Protein AF-A0AAV8Y2N0-F1 (afdb_monomer_lite)

Sequence (89 aa):
MSSLLQMADLKKLSLVTTIFLLLYLHEVHSTTILDATDKCILICDRCYKGDVLLSCANDCLFTSGMIYQHWKRECPFFEDAPPSVQQIF

Radius of gyration: 23.91 Å; chains: 1; bounding box: 30×31×72 Å

Secondary structure (DSSP, 8-state):
--HHHHHHHHHHHHHHHHHHHHHHHHHTT------HHHHHHHHHHTT--HHHHHHHHHHHHHTTTPPPHHHHHH-TT--SS--------

Structure (mmCIF, N/CA/C/O backbone):
data_AF-A0AAV8Y2N0-F1
#
_entry.id   AF-A0AAV8Y2N0-F1
#
loop_
_atom_site.group_PDB
_atom_site.id
_atom_site.type_symbol
_atom_site.label_atom_id
_atom_site.label_alt_id
_atom_site.label_comp_id
_atom_site.label_asym_id
_atom_site.label_entity_id
_atom_site.label_seq_id
_atom_site.pdbx_PDB_ins_code
_atom_site.Cartn_x
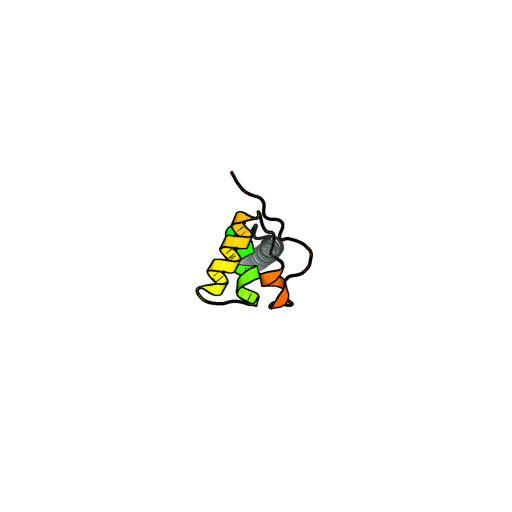_atom_site.Cartn_y
_atom_site.Cartn_z
_atom_site.occupancy
_atom_site.B_iso_or_equiv
_atom_site.auth_seq_id
_atom_site.auth_comp_id
_atom_site.auth_asym_id
_atom_site.auth_atom_id
_atom_site.pdbx_PDB_model_num
ATOM 1 N N . MET A 1 1 ? 15.241 -18.709 62.384 1.00 49.47 1 MET A N 1
ATOM 2 C CA . MET A 1 1 ? 15.261 -19.195 60.982 1.00 49.47 1 MET A CA 1
ATOM 3 C C . MET A 1 1 ? 14.222 -18.476 60.103 1.00 49.47 1 MET A C 1
ATOM 5 O O . MET A 1 1 ? 13.687 -19.087 59.191 1.00 49.47 1 MET A O 1
ATOM 9 N N . SER A 1 2 ? 13.961 -17.176 60.310 1.00 53.78 2 SER A N 1
ATOM 10 C CA . SER A 1 2 ? 12.870 -16.468 59.600 1.00 53.78 2 SER A CA 1
ATOM 11 C C . SER A 1 2 ? 13.349 -15.428 58.580 1.00 53.78 2 SER A C 1
ATOM 13 O O . SER A 1 2 ? 12.589 -15.036 57.706 1.00 53.78 2 SER A O 1
ATOM 15 N N . SER A 1 3 ? 14.622 -15.024 58.623 1.00 49.50 3 SER A N 1
ATOM 16 C CA . SER A 1 3 ? 15.151 -13.955 57.761 1.00 49.50 3 SER A CA 1
ATOM 17 C C . SER A 1 3 ? 15.524 -14.416 56.342 1.00 49.50 3 SER A C 1
ATOM 19 O O . SER A 1 3 ? 15.575 -13.598 55.434 1.00 49.50 3 SER A O 1
ATOM 21 N N . LEU A 1 4 ? 15.761 -15.717 56.121 1.00 47.81 4 LEU A N 1
ATOM 22 C CA . LEU A 1 4 ? 16.109 -16.271 54.799 1.00 47.81 4 LEU A CA 1
ATOM 23 C C . LEU A 1 4 ? 14.883 -16.473 53.893 1.00 47.81 4 LEU A C 1
ATOM 25 O O . LEU A 1 4 ? 14.993 -16.330 52.676 1.00 47.81 4 LEU A O 1
ATOM 29 N N . LEU A 1 5 ? 13.710 -16.750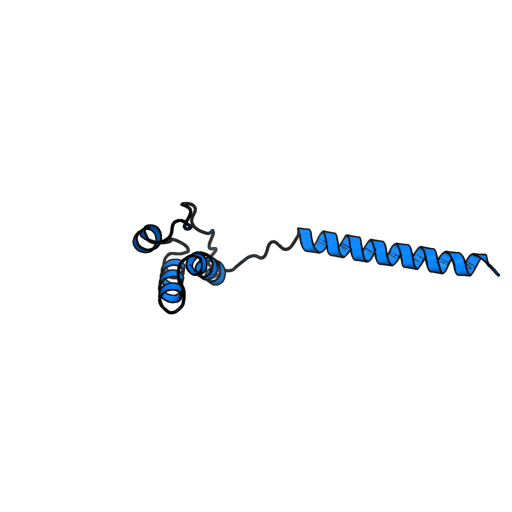 54.475 1.00 46.81 5 LEU A N 1
ATOM 30 C CA . LEU A 1 5 ? 12.468 -16.964 53.723 1.00 46.81 5 LEU A CA 1
ATOM 31 C C . LEU A 1 5 ? 11.925 -15.645 53.137 1.00 46.81 5 LEU A C 1
ATOM 33 O O . LEU A 1 5 ? 11.426 -15.625 52.018 1.00 46.81 5 LEU A O 1
ATOM 37 N N . GLN A 1 6 ? 12.127 -14.524 53.840 1.00 49.59 6 GLN A N 1
ATOM 38 C CA . GLN A 1 6 ? 11.710 -13.183 53.401 1.00 49.59 6 GLN A CA 1
ATOM 39 C C . GLN A 1 6 ? 12.540 -12.637 52.222 1.00 49.59 6 GLN A C 1
ATOM 41 O O . GLN A 1 6 ? 12.035 -11.867 51.408 1.00 49.59 6 GLN A O 1
ATOM 46 N N . MET A 1 7 ? 13.803 -13.060 52.084 1.00 50.38 7 MET A N 1
ATOM 47 C CA . MET A 1 7 ? 14.665 -12.644 50.966 1.00 50.38 7 MET A CA 1
ATOM 48 C C . MET A 1 7 ? 14.336 -13.375 49.657 1.00 50.38 7 MET A C 1
ATOM 50 O O . MET A 1 7 ? 14.592 -12.842 48.577 1.00 50.38 7 MET A O 1
ATOM 54 N N . ALA A 1 8 ? 13.780 -14.589 49.732 1.00 49.41 8 ALA A N 1
ATOM 55 C CA . ALA A 1 8 ? 13.369 -15.350 48.553 1.00 49.41 8 ALA A CA 1
ATOM 56 C C . ALA A 1 8 ? 12.127 -14.737 47.880 1.00 49.41 8 ALA A C 1
ATOM 58 O O . ALA A 1 8 ? 12.037 -14.733 46.653 1.00 49.41 8 ALA A O 1
ATOM 59 N N . ASP A 1 9 ? 11.216 -14.170 48.674 1.00 52.41 9 ASP A N 1
ATOM 60 C CA . ASP A 1 9 ? 9.997 -13.507 48.198 1.00 52.41 9 ASP A CA 1
ATOM 61 C C . ASP A 1 9 ? 10.293 -12.149 47.537 1.00 52.41 9 ASP A C 1
ATOM 63 O O . ASP A 1 9 ? 9.835 -11.867 46.429 1.00 52.41 9 ASP A O 1
ATOM 67 N N . LEU A 1 10 ? 11.192 -11.354 48.135 1.00 52.44 10 LEU A N 1
ATOM 68 C CA . LEU A 1 10 ? 11.625 -10.069 47.571 1.00 52.44 10 LEU A CA 1
ATOM 69 C C . LEU A 1 10 ? 12.333 -10.231 46.210 1.00 52.44 10 LEU A C 1
ATOM 71 O O . LEU A 1 10 ? 12.156 -9.418 45.303 1.00 52.44 10 LEU A O 1
ATOM 75 N N . LYS A 1 11 ? 13.107 -11.313 46.035 1.00 53.75 11 LYS A N 1
ATOM 76 C CA . LYS A 1 11 ? 13.772 -11.640 44.761 1.00 53.75 11 LYS A CA 1
ATOM 77 C C . LYS A 1 11 ? 12.782 -12.051 43.669 1.00 53.75 11 LYS A C 1
ATOM 79 O O . LYS A 1 11 ? 12.986 -11.689 42.514 1.00 53.75 11 LYS A O 1
ATOM 84 N N . LYS A 1 12 ? 11.705 -12.765 44.017 1.00 58.12 12 LYS A N 1
ATOM 85 C CA . LYS A 1 12 ? 10.642 -13.131 43.066 1.00 58.12 12 LYS A CA 1
ATOM 86 C C . LYS A 1 12 ? 9.848 -11.908 42.610 1.00 58.12 12 LYS A C 1
ATOM 88 O O . LYS A 1 12 ? 9.596 -11.774 41.417 1.00 58.12 12 LYS A O 1
ATOM 93 N N . LEU A 1 13 ? 9.531 -10.990 43.526 1.00 58.50 13 LEU A N 1
ATOM 94 C CA . LEU A 1 13 ? 8.854 -9.732 43.195 1.00 58.50 13 LEU A CA 1
ATOM 95 C C . LEU A 1 13 ? 9.719 -8.834 42.290 1.00 58.50 13 LEU A C 1
ATOM 97 O O . LEU A 1 13 ? 9.216 -8.220 41.348 1.00 58.50 13 LEU A O 1
ATOM 101 N N . SER A 1 14 ? 11.033 -8.819 42.534 1.00 70.31 14 SER A N 1
ATOM 102 C CA . SER A 1 14 ? 12.014 -8.120 41.696 1.00 70.31 14 SER A CA 1
ATOM 103 C C . SER A 1 14 ? 12.103 -8.715 40.284 1.00 70.31 14 SER A C 1
ATOM 105 O O . SER A 1 14 ? 12.104 -7.972 39.306 1.00 70.31 14 SER A O 1
ATOM 107 N N . LEU A 1 15 ? 12.086 -10.048 40.157 1.00 74.94 15 LEU A N 1
ATOM 108 C CA . LEU A 1 15 ? 12.150 -10.742 38.865 1.00 74.94 15 LEU A CA 1
ATOM 109 C C . LEU A 1 15 ? 10.892 -10.507 38.012 1.00 74.94 15 LEU A C 1
ATOM 111 O O . LEU A 1 15 ? 10.986 -10.234 36.819 1.00 74.94 15 LEU A O 1
ATOM 115 N N . VAL A 1 16 ? 9.705 -10.595 38.621 1.00 77.88 16 VAL A N 1
ATOM 116 C CA . VAL A 1 16 ? 8.435 -10.406 37.899 1.00 77.88 16 VAL A CA 1
ATOM 117 C C . VAL A 1 16 ? 8.308 -8.973 37.390 1.00 77.88 16 VAL A C 1
ATOM 119 O O . VAL A 1 16 ? 7.913 -8.767 36.245 1.00 77.88 16 VAL A O 1
ATOM 122 N N . THR A 1 17 ? 8.699 -7.984 38.198 1.00 79.00 17 THR A N 1
ATOM 123 C CA . THR A 1 17 ? 8.676 -6.576 37.780 1.00 79.00 17 THR A CA 1
ATOM 124 C C . THR A 1 17 ? 9.707 -6.276 36.693 1.00 79.00 17 THR A C 1
ATOM 126 O O . THR A 1 17 ? 9.377 -5.545 35.765 1.00 79.00 17 THR A O 1
ATOM 129 N N . THR A 1 18 ? 10.902 -6.883 36.721 1.00 80.06 18 THR A N 1
ATOM 130 C CA . THR A 1 18 ? 11.876 -6.736 35.619 1.00 80.06 18 THR A CA 1
ATOM 131 C C . THR A 1 18 ? 11.391 -7.369 34.321 1.00 80.06 18 THR A C 1
ATOM 133 O O . THR A 1 18 ? 11.534 -6.750 33.272 1.00 80.06 18 THR A O 1
ATOM 136 N N . ILE A 1 19 ? 10.782 -8.559 34.367 1.00 80.44 19 ILE A N 1
ATOM 137 C CA . ILE A 1 19 ? 10.209 -9.197 33.170 1.00 80.44 19 ILE A CA 1
ATOM 138 C C . ILE A 1 19 ? 9.086 -8.332 32.591 1.00 80.44 19 ILE A C 1
ATOM 140 O O . ILE A 1 19 ? 9.071 -8.086 31.390 1.00 80.44 19 ILE A O 1
ATOM 144 N N . PHE A 1 20 ? 8.184 -7.814 33.429 1.00 76.75 20 PHE A N 1
ATOM 145 C CA . PHE A 1 20 ? 7.124 -6.912 32.973 1.00 76.75 20 PHE A CA 1
ATOM 146 C C . PHE A 1 20 ? 7.686 -5.629 32.352 1.00 76.75 20 PHE A C 1
ATOM 148 O O . PHE A 1 20 ? 7.225 -5.216 31.294 1.00 76.75 20 PHE A O 1
ATOM 155 N N . LEU A 1 21 ? 8.713 -5.027 32.962 1.00 77.19 21 LEU A N 1
ATOM 156 C CA . LEU A 1 21 ? 9.367 -3.832 32.425 1.00 77.19 21 LEU A CA 1
ATOM 157 C C . LEU A 1 21 ? 10.039 -4.107 31.069 1.00 77.19 21 LEU A C 1
ATOM 159 O O . LEU A 1 21 ? 9.949 -3.282 30.164 1.00 77.19 21 LEU A O 1
ATOM 163 N N . LEU A 1 22 ? 10.682 -5.271 30.917 1.00 71.69 22 LEU A N 1
ATOM 164 C CA . LEU A 1 22 ? 11.303 -5.712 29.664 1.00 71.69 22 LEU A CA 1
ATOM 165 C C . LEU A 1 22 ? 10.262 -5.979 28.570 1.00 71.69 22 LEU A C 1
ATOM 167 O O . LEU A 1 22 ? 10.478 -5.592 27.426 1.00 71.69 22 LEU A O 1
ATOM 171 N N . LEU A 1 23 ? 9.128 -6.595 28.914 1.00 70.81 23 LEU A N 1
ATOM 172 C CA . LEU A 1 23 ? 8.027 -6.821 27.974 1.00 70.81 23 LEU A CA 1
ATOM 173 C C . LEU A 1 23 ? 7.379 -5.500 27.534 1.00 70.81 23 LEU A C 1
ATOM 175 O O . LEU A 1 23 ? 7.145 -5.312 26.344 1.00 70.81 23 LEU A O 1
ATOM 179 N N . TYR A 1 24 ? 7.176 -4.556 28.458 1.00 70.19 24 TYR A N 1
ATOM 180 C CA . TYR A 1 24 ? 6.709 -3.205 28.126 1.00 70.19 24 TYR A CA 1
ATOM 181 C C . TYR A 1 24 ? 7.692 -2.460 27.212 1.00 70.19 24 TYR A C 1
ATOM 183 O O . TYR A 1 24 ? 7.273 -1.808 26.261 1.00 70.19 24 TYR A O 1
ATOM 191 N N . LEU A 1 25 ? 9.001 -2.576 27.459 1.00 63.72 25 LEU A N 1
ATOM 192 C CA . LEU A 1 25 ? 10.035 -2.013 26.581 1.00 63.72 25 LEU A CA 1
ATOM 193 C C . LEU A 1 25 ? 10.041 -2.657 25.189 1.00 63.72 25 LEU A C 1
ATOM 195 O O . LEU A 1 25 ? 10.306 -1.969 24.205 1.00 63.72 25 LEU A O 1
ATOM 199 N N . HIS A 1 26 ? 9.737 -3.953 25.095 1.00 59.31 26 HIS A N 1
ATOM 200 C CA . HIS A 1 26 ? 9.689 -4.669 23.824 1.00 59.31 26 HIS A CA 1
ATOM 201 C C . HIS A 1 26 ? 8.504 -4.234 22.947 1.00 59.31 26 HIS A C 1
ATOM 203 O O . HIS A 1 26 ? 8.684 -4.049 21.744 1.00 59.31 26 HIS A O 1
ATOM 209 N N . GLU A 1 27 ? 7.316 -3.997 23.520 1.00 55.62 27 GLU A N 1
ATOM 210 C CA . GLU A 1 27 ? 6.175 -3.482 22.740 1.00 55.62 27 GLU A CA 1
ATOM 211 C C . GLU A 1 27 ? 6.438 -2.094 22.142 1.00 55.62 27 GLU A C 1
ATOM 213 O O . GLU A 1 27 ? 5.991 -1.801 21.035 1.00 55.62 27 GLU A O 1
ATOM 218 N N . VAL A 1 28 ? 7.222 -1.253 22.821 1.00 55.28 28 VAL A N 1
ATOM 219 C CA . VAL A 1 28 ? 7.526 0.113 22.360 1.00 55.28 28 VAL A CA 1
ATOM 220 C C . VAL A 1 28 ? 8.454 0.132 21.133 1.00 55.28 28 VAL A C 1
ATOM 222 O O . VAL A 1 28 ? 8.539 1.150 20.446 1.00 55.28 28 VAL A O 1
ATOM 225 N N . HIS A 1 29 ? 9.133 -0.977 20.813 1.00 49.53 29 HIS A N 1
ATOM 226 C CA . HIS A 1 29 ? 10.148 -1.022 19.753 1.00 49.53 29 HIS A CA 1
ATOM 227 C C . HIS A 1 29 ? 9.847 -1.979 18.597 1.00 49.53 29 HIS A C 1
ATOM 229 O O . HIS A 1 29 ? 10.741 -2.294 17.813 1.00 49.53 29 HIS A O 1
ATOM 235 N N . SER A 1 30 ? 8.596 -2.413 18.429 1.00 46.69 30 SER A N 1
ATOM 236 C CA . SER A 1 30 ? 8.200 -3.104 17.199 1.00 46.69 30 SER A CA 1
ATOM 237 C C . SER A 1 30 ? 7.816 -2.090 16.119 1.00 46.69 30 SER A C 1
ATOM 239 O O . SER A 1 30 ? 6.662 -1.950 15.727 1.00 46.69 30 SER A O 1
ATOM 241 N N . THR A 1 31 ? 8.803 -1.340 15.626 1.00 53.88 31 THR A N 1
ATOM 242 C CA . THR A 1 31 ? 8.693 -0.707 14.308 1.00 53.88 31 THR A CA 1
ATOM 243 C C . THR A 1 31 ? 8.862 -1.813 13.273 1.00 53.88 31 THR A C 1
ATOM 245 O O . THR A 1 31 ? 9.969 -2.049 12.788 1.00 53.88 31 THR A O 1
ATOM 248 N N . THR A 1 32 ? 7.797 -2.563 12.986 1.00 59.50 32 THR A N 1
ATOM 249 C CA . THR A 1 32 ? 7.821 -3.591 11.944 1.00 59.50 32 THR A CA 1
ATOM 250 C C . THR A 1 32 ? 8.147 -2.906 10.622 1.00 59.50 32 THR A C 1
ATOM 252 O O . THR A 1 32 ? 7.337 -2.161 10.067 1.00 59.50 32 THR A O 1
ATOM 255 N N . ILE A 1 33 ? 9.373 -3.108 10.135 1.00 65.75 33 ILE A N 1
ATOM 256 C CA . ILE A 1 33 ? 9.767 -2.678 8.797 1.00 65.75 33 ILE A CA 1
ATOM 257 C C . ILE A 1 33 ? 9.028 -3.602 7.836 1.00 65.75 33 ILE A C 1
ATOM 259 O O . ILE A 1 33 ? 9.487 -4.700 7.544 1.00 65.75 33 ILE A O 1
ATOM 263 N N . LEU A 1 34 ? 7.845 -3.171 7.406 1.00 74.12 34 LEU A N 1
ATOM 264 C CA . LEU A 1 34 ? 7.101 -3.846 6.352 1.00 74.12 34 LEU A CA 1
ATOM 265 C C . LEU A 1 34 ? 7.877 -3.690 5.046 1.00 74.12 34 LEU A C 1
ATOM 267 O O . LEU A 1 34 ? 8.298 -2.572 4.698 1.00 74.12 34 LEU A O 1
ATOM 271 N N . ASP A 1 35 ? 8.058 -4.802 4.339 1.00 83.50 35 ASP A N 1
ATOM 272 C CA . ASP A 1 35 ? 8.647 -4.776 3.013 1.00 83.50 35 ASP A CA 1
ATOM 273 C C . ASP A 1 35 ? 7.695 -4.087 2.015 1.00 83.50 35 ASP A C 1
ATOM 275 O O . ASP A 1 35 ? 6.560 -3.704 2.323 1.00 83.50 35 ASP A O 1
ATOM 279 N N . ALA A 1 36 ? 8.199 -3.867 0.805 1.00 82.44 36 ALA A N 1
ATOM 280 C CA . ALA A 1 36 ? 7.463 -3.250 -0.292 1.00 82.44 36 ALA A CA 1
ATOM 281 C C . ALA A 1 36 ? 6.107 -3.921 -0.555 1.00 82.44 36 ALA A C 1
ATOM 283 O O . ALA A 1 36 ? 5.088 -3.247 -0.729 1.00 82.44 36 ALA A O 1
ATOM 284 N N . THR A 1 37 ? 6.127 -5.250 -0.570 1.00 89.06 37 THR A N 1
ATOM 285 C CA . THR A 1 37 ? 5.003 -6.125 -0.890 1.00 89.06 37 THR A CA 1
ATOM 286 C C . THR A 1 37 ? 3.919 -5.976 0.153 1.00 89.06 37 THR A C 1
ATOM 288 O O . THR A 1 37 ? 2.784 -5.644 -0.194 1.00 89.06 37 THR A O 1
ATOM 291 N N . ASP A 1 38 ? 4.281 -6.110 1.427 1.00 88.31 38 ASP A N 1
ATOM 292 C CA . ASP A 1 38 ? 3.337 -5.984 2.527 1.00 88.31 38 ASP A CA 1
ATOM 293 C C . ASP A 1 38 ? 2.682 -4.601 2.562 1.00 88.31 38 ASP A C 1
ATOM 295 O O . ASP A 1 38 ? 1.468 -4.488 2.735 1.00 88.31 38 ASP A O 1
ATOM 299 N N . LYS A 1 39 ? 3.452 -3.529 2.331 1.00 87.25 39 LYS A N 1
ATOM 300 C CA . LYS A 1 39 ? 2.903 -2.164 2.266 1.00 87.25 39 LYS A CA 1
ATOM 301 C C . LYS A 1 39 ? 1.856 -2.025 1.163 1.00 87.25 39 LYS A C 1
ATOM 303 O O . LYS A 1 39 ? 0.775 -1.498 1.424 1.00 87.25 39 LYS A O 1
ATOM 308 N N . CYS A 1 40 ? 2.157 -2.501 -0.044 1.00 90.56 40 CYS A N 1
ATOM 309 C CA . CYS A 1 40 ? 1.232 -2.432 -1.173 1.00 90.56 40 CYS A CA 1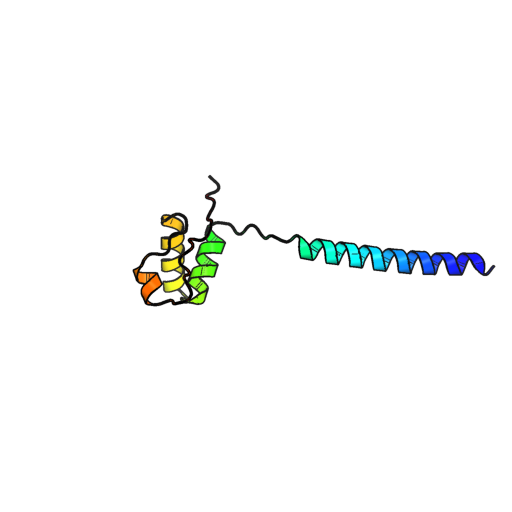
ATOM 310 C C . CYS A 1 40 ? -0.032 -3.271 -0.938 1.00 90.56 40 CYS A C 1
ATOM 312 O O . CYS A 1 40 ? -1.139 -2.784 -1.173 1.00 90.56 40 CYS A O 1
ATOM 314 N N . ILE A 1 41 ? 0.112 -4.491 -0.409 1.00 93.12 41 ILE A N 1
ATOM 315 C CA . ILE A 1 41 ? -1.025 -5.353 -0.062 1.00 93.12 41 ILE A CA 1
ATOM 316 C C . ILE A 1 41 ? -1.903 -4.675 0.989 1.00 93.12 41 ILE A C 1
ATOM 318 O O . ILE A 1 41 ? -3.101 -4.529 0.768 1.00 93.12 41 ILE A O 1
ATOM 322 N N . LEU A 1 42 ? -1.326 -4.210 2.101 1.00 90.50 42 LEU A N 1
ATOM 323 C CA . LEU A 1 42 ? -2.077 -3.602 3.204 1.00 90.50 42 LEU A CA 1
ATOM 324 C C . LEU A 1 42 ? -2.824 -2.336 2.786 1.00 90.50 42 LEU A C 1
ATOM 326 O O . LEU A 1 42 ? -3.917 -2.070 3.281 1.00 90.50 42 LEU A O 1
ATOM 330 N N . ILE A 1 43 ? -2.239 -1.542 1.891 1.00 87.69 43 ILE A N 1
ATOM 331 C CA . ILE A 1 43 ? -2.862 -0.322 1.381 1.00 87.69 43 ILE A CA 1
ATOM 332 C C . ILE A 1 43 ? -4.028 -0.665 0.444 1.00 87.69 43 ILE A C 1
ATOM 334 O O . ILE A 1 43 ? -5.123 -0.135 0.630 1.00 87.69 43 ILE A O 1
ATOM 338 N N . CYS A 1 44 ? -3.840 -1.592 -0.500 1.00 92.44 44 CYS A N 1
ATOM 339 C CA . CYS A 1 44 ? -4.899 -2.025 -1.418 1.00 92.44 44 CYS A CA 1
ATOM 340 C C . CYS A 1 44 ? -6.023 -2.810 -0.718 1.00 92.44 44 CYS A C 1
ATOM 342 O O . CYS A 1 44 ? -7.190 -2.671 -1.091 1.00 92.44 44 CYS A O 1
ATOM 344 N N . ASP A 1 45 ? -5.707 -3.579 0.327 1.00 94.38 45 ASP A N 1
ATOM 345 C CA . ASP A 1 45 ? -6.666 -4.392 1.088 1.00 94.38 45 ASP A CA 1
ATOM 346 C C . ASP A 1 45 ? -7.731 -3.550 1.812 1.00 94.38 45 ASP A C 1
ATOM 348 O O . ASP A 1 45 ? -8.833 -4.035 2.085 1.00 94.38 45 ASP A O 1
ATOM 352 N N . ARG A 1 46 ? -7.453 -2.264 2.069 1.00 90.69 46 ARG A N 1
ATOM 353 C CA . ARG A 1 46 ? -8.437 -1.330 2.646 1.00 90.69 46 ARG A CA 1
ATOM 354 C C . ARG A 1 46 ? -9.652 -1.110 1.745 1.00 90.69 46 ARG A C 1
ATOM 356 O O . ARG A 1 46 ? -10.708 -0.745 2.253 1.00 90.69 46 ARG A O 1
ATOM 363 N N . CYS A 1 47 ? -9.501 -1.311 0.437 1.00 91.56 47 CYS A N 1
ATOM 364 C CA . CYS A 1 47 ? -10.511 -0.959 -0.562 1.00 91.56 47 CYS A CA 1
ATOM 365 C C . CYS A 1 47 ? -10.922 -2.117 -1.461 1.00 91.56 47 CYS A C 1
ATOM 367 O O . CYS A 1 47 ? -12.077 -2.194 -1.875 1.00 91.56 47 CYS A O 1
ATOM 369 N N . TYR A 1 48 ? -10.001 -3.028 -1.751 1.00 94.44 48 TYR A N 1
ATOM 370 C CA . TYR A 1 48 ? -10.209 -4.089 -2.722 1.00 94.44 48 TYR A CA 1
ATOM 371 C C . TYR A 1 48 ? -9.979 -5.448 -2.081 1.00 94.44 48 TYR A C 1
ATOM 373 O O . TYR A 1 48 ? -9.218 -5.569 -1.126 1.00 94.44 48 TYR A O 1
ATOM 381 N N . LYS A 1 49 ? -10.630 -6.483 -2.619 1.00 93.25 49 LYS A N 1
ATOM 382 C CA . LYS A 1 49 ? -10.473 -7.889 -2.216 1.00 93.25 49 LYS A CA 1
ATOM 383 C C . LYS A 1 49 ? -10.324 -8.768 -3.462 1.00 93.25 49 LYS A C 1
ATOM 385 O O . LYS A 1 49 ? -10.647 -8.333 -4.569 1.00 93.25 49 LYS A O 1
ATOM 390 N N . GLY A 1 50 ? -9.850 -10.001 -3.283 1.00 95.62 50 GLY A N 1
ATOM 391 C CA . GLY A 1 50 ? -9.690 -10.972 -4.374 1.00 95.62 50 GLY A CA 1
ATOM 392 C C . GLY A 1 50 ? -8.758 -10.472 -5.483 1.00 95.62 50 GLY A C 1
ATOM 393 O O . GLY A 1 50 ? -7.731 -9.854 -5.207 1.00 95.62 50 GLY A O 1
ATOM 394 N N . ASP A 1 51 ? -9.135 -10.701 -6.738 1.00 97.12 51 ASP A N 1
ATOM 395 C CA . ASP A 1 51 ? -8.293 -10.388 -7.904 1.00 97.12 51 ASP A CA 1
ATOM 396 C C . ASP A 1 51 ? -8.033 -8.883 -8.085 1.00 97.12 51 ASP A C 1
ATOM 398 O O . ASP A 1 51 ? -6.986 -8.474 -8.595 1.00 97.12 51 ASP A O 1
ATOM 402 N N . VAL A 1 52 ? -8.961 -8.038 -7.625 1.00 95.31 52 VAL A N 1
ATOM 403 C CA . VAL A 1 52 ? -8.825 -6.575 -7.696 1.00 95.31 52 VAL A CA 1
ATOM 404 C C . VAL A 1 52 ? -7.760 -6.082 -6.715 1.00 95.31 52 VAL A C 1
ATOM 406 O O . VAL A 1 52 ? -6.955 -5.222 -7.066 1.00 95.31 52 VAL A O 1
ATOM 409 N N . LEU A 1 53 ? -7.693 -6.677 -5.515 1.00 95.12 53 LEU A N 1
ATOM 410 C CA . LEU A 1 53 ? -6.613 -6.414 -4.558 1.00 95.12 53 LEU A CA 1
ATOM 411 C C . LEU A 1 53 ? -5.267 -6.765 -5.176 1.00 95.12 53 LEU A C 1
ATOM 413 O O . LEU A 1 53 ? -4.352 -5.948 -5.137 1.00 95.12 53 LEU A O 1
ATOM 417 N N . LEU A 1 54 ? -5.162 -7.959 -5.765 1.00 95.75 54 LEU A N 1
ATOM 418 C CA . LEU A 1 54 ? -3.914 -8.430 -6.354 1.00 95.75 54 LEU A CA 1
ATOM 419 C C . LEU A 1 54 ? -3.456 -7.514 -7.497 1.00 95.75 54 LEU A C 1
ATOM 421 O O . LEU A 1 54 ? -2.278 -7.181 -7.585 1.00 95.75 54 LEU A O 1
ATOM 425 N N . SER A 1 55 ? -4.393 -7.056 -8.329 1.00 96.75 55 SER A N 1
ATOM 426 C CA . SER A 1 55 ? -4.117 -6.107 -9.413 1.00 96.75 55 SER A CA 1
ATOM 427 C C . SER A 1 55 ? -3.606 -4.764 -8.876 1.00 96.75 55 SER A C 1
ATOM 429 O O . SER A 1 55 ? -2.567 -4.284 -9.319 1.00 96.75 55 SER A O 1
ATOM 431 N N . CYS A 1 56 ? -4.269 -4.205 -7.859 1.00 95.06 56 CYS A N 1
ATOM 432 C CA . CYS A 1 56 ? -3.834 -2.974 -7.195 1.00 95.06 56 CYS A CA 1
ATOM 433 C C . CYS A 1 56 ? -2.445 -3.118 -6.554 1.00 95.06 56 CYS A C 1
ATOM 435 O O . CYS A 1 56 ? -1.581 -2.256 -6.727 1.00 95.06 56 CYS A O 1
ATOM 437 N N . ALA A 1 57 ? -2.205 -4.218 -5.833 1.00 94.56 57 ALA A N 1
ATOM 438 C CA . ALA A 1 57 ? -0.942 -4.455 -5.143 1.00 94.56 57 ALA A CA 1
ATOM 439 C C . ALA A 1 57 ? 0.216 -4.641 -6.134 1.00 94.56 57 ALA A C 1
ATOM 441 O O . ALA A 1 57 ? 1.301 -4.106 -5.911 1.00 94.56 57 ALA A O 1
ATOM 442 N N . ASN A 1 58 ? -0.022 -5.333 -7.251 1.00 95.50 58 ASN A N 1
ATOM 443 C CA . ASN A 1 58 ? 0.964 -5.481 -8.317 1.00 95.50 58 ASN A CA 1
ATOM 444 C C . ASN A 1 58 ? 1.302 -4.133 -8.963 1.00 95.50 58 ASN A C 1
ATOM 446 O O . ASN A 1 58 ? 2.479 -3.804 -9.078 1.00 95.50 58 ASN A O 1
ATOM 450 N N . ASP A 1 59 ? 0.305 -3.320 -9.318 1.00 94.75 59 ASP A N 1
ATOM 451 C CA . ASP A 1 59 ? 0.541 -1.976 -9.864 1.00 94.75 59 ASP A CA 1
ATOM 452 C C . ASP A 1 59 ? 1.355 -1.103 -8.899 1.00 94.75 59 ASP A C 1
ATOM 454 O O . ASP A 1 59 ? 2.298 -0.420 -9.306 1.00 94.75 59 ASP A O 1
ATOM 458 N N . CYS A 1 60 ? 1.032 -1.160 -7.605 1.00 92.31 60 CYS A N 1
ATOM 459 C CA . CYS A 1 60 ? 1.789 -0.490 -6.550 1.00 92.31 60 CYS A CA 1
ATOM 460 C C . CYS A 1 60 ? 3.253 -0.959 -6.514 1.00 92.31 60 CYS A C 1
ATOM 462 O O . CYS A 1 60 ? 4.169 -0.139 -6.476 1.00 92.31 60 CYS A O 1
ATOM 464 N N . LEU A 1 61 ? 3.497 -2.269 -6.578 1.00 91.94 61 LEU A N 1
ATOM 465 C CA . LEU A 1 61 ? 4.844 -2.842 -6.575 1.00 91.94 61 LEU A CA 1
ATOM 466 C C . LEU A 1 61 ? 5.662 -2.428 -7.804 1.00 91.94 61 LEU A C 1
ATOM 468 O O . LEU A 1 61 ? 6.816 -2.020 -7.667 1.00 91.94 61 LEU A O 1
ATOM 472 N N . PHE A 1 62 ? 5.063 -2.481 -8.997 1.00 92.69 62 PHE A N 1
ATOM 473 C CA . PHE A 1 62 ? 5.729 -2.120 -10.255 1.00 92.69 62 PHE A CA 1
ATOM 474 C C . PHE A 1 62 ? 6.071 -0.635 -10.362 1.00 92.69 62 PHE A C 1
ATOM 476 O O . PHE A 1 62 ? 6.948 -0.251 -11.134 1.00 92.69 62 PHE A O 1
ATOM 483 N N . THR A 1 63 ? 5.398 0.198 -9.578 1.00 87.75 63 THR A N 1
ATOM 484 C CA . THR A 1 63 ? 5.602 1.647 -9.544 1.00 87.75 63 THR A CA 1
ATOM 485 C C . THR A 1 63 ? 6.339 2.111 -8.291 1.00 87.75 63 THR A C 1
ATOM 487 O O . THR A 1 63 ? 6.290 3.293 -7.945 1.00 87.75 63 THR A O 1
ATOM 490 N N . SER A 1 64 ? 7.023 1.193 -7.601 1.00 85.62 64 SER A N 1
ATOM 491 C CA . SER A 1 64 ? 7.796 1.479 -6.389 1.00 85.62 64 SER A CA 1
ATOM 492 C C . SER A 1 64 ? 6.971 2.172 -5.293 1.00 85.62 64 SER A C 1
ATOM 494 O O . SER A 1 64 ? 7.451 3.077 -4.614 1.00 85.62 64 SER A O 1
ATOM 496 N N . GLY A 1 65 ? 5.718 1.747 -5.121 1.00 83.38 65 GLY A N 1
ATOM 497 C CA . GLY A 1 65 ? 4.797 2.233 -4.095 1.00 83.38 65 GLY A CA 1
ATOM 498 C C . GLY A 1 65 ? 3.793 3.288 -4.564 1.00 83.38 65 GLY A C 1
ATOM 499 O O . GLY A 1 65 ? 3.002 3.758 -3.750 1.00 83.38 65 GLY A O 1
ATOM 500 N N . MET A 1 66 ? 3.780 3.693 -5.839 1.00 85.69 66 MET A N 1
ATOM 501 C CA . MET A 1 66 ? 2.822 4.700 -6.309 1.00 85.69 66 MET A CA 1
ATOM 502 C C . MET A 1 66 ? 1.451 4.093 -6.635 1.00 85.69 66 MET A C 1
ATOM 504 O O . MET A 1 66 ? 1.301 3.226 -7.486 1.00 85.69 66 MET A O 1
ATOM 508 N N . ILE A 1 67 ? 0.392 4.620 -6.026 1.00 87.62 67 ILE A N 1
ATOM 509 C CA . ILE A 1 67 ? -0.975 4.218 -6.379 1.00 87.62 67 ILE A CA 1
ATOM 510 C C . ILE A 1 67 ? -1.482 5.066 -7.552 1.00 87.62 67 ILE A C 1
ATOM 512 O O . ILE A 1 67 ? -1.583 6.293 -7.449 1.00 87.62 67 ILE A O 1
ATOM 516 N N . TYR A 1 68 ? -1.823 4.421 -8.672 1.00 88.25 68 TYR A N 1
ATOM 517 C CA . TYR A 1 68 ? -2.361 5.105 -9.850 1.00 88.25 68 TYR A CA 1
ATOM 518 C C . TYR A 1 68 ? -3.714 5.779 -9.590 1.00 88.25 68 TYR A C 1
ATOM 520 O O . TYR A 1 68 ? -4.526 5.337 -8.781 1.00 88.25 68 TYR A O 1
ATOM 528 N N . GLN A 1 69 ? -4.002 6.833 -10.361 1.00 88.31 69 GLN A N 1
ATOM 529 C CA . GLN A 1 69 ? -5.235 7.618 -10.225 1.00 88.31 69 GLN A CA 1
ATOM 530 C C . GLN A 1 69 ? -6.518 6.794 -10.385 1.00 88.31 69 GLN A C 1
ATOM 532 O O . GLN A 1 69 ? -7.526 7.102 -9.757 1.00 88.31 69 GLN A O 1
ATOM 537 N N . HIS A 1 70 ? -6.510 5.739 -11.202 1.00 90.25 70 HIS A N 1
ATOM 538 C CA . HIS A 1 70 ? -7.704 4.916 -11.376 1.00 90.25 70 HIS A CA 1
ATOM 539 C C . 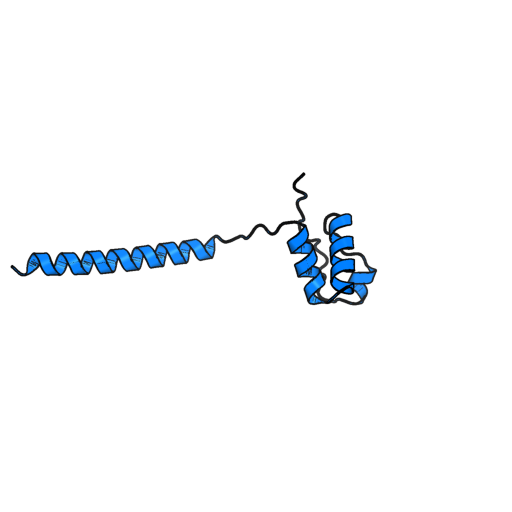HIS A 1 70 ? -8.062 4.131 -10.104 1.00 90.25 70 HIS A C 1
ATOM 541 O O . HIS A 1 70 ? -9.243 4.071 -9.785 1.00 90.25 70 HIS A O 1
ATOM 547 N N . TRP A 1 71 ? -7.067 3.665 -9.339 1.00 90.88 71 TRP A N 1
ATOM 548 C CA . TRP A 1 71 ? -7.256 3.110 -7.995 1.00 90.88 71 TRP A CA 1
ATOM 549 C C . TRP A 1 71 ? -7.706 4.194 -6.997 1.00 90.88 71 TRP A C 1
ATOM 551 O O . TRP A 1 71 ? -8.626 3.987 -6.211 1.00 90.88 71 TRP A O 1
ATOM 561 N N . LYS A 1 72 ? -7.135 5.406 -7.073 1.00 88.81 72 LYS A N 1
ATOM 562 C CA . LYS A 1 72 ? -7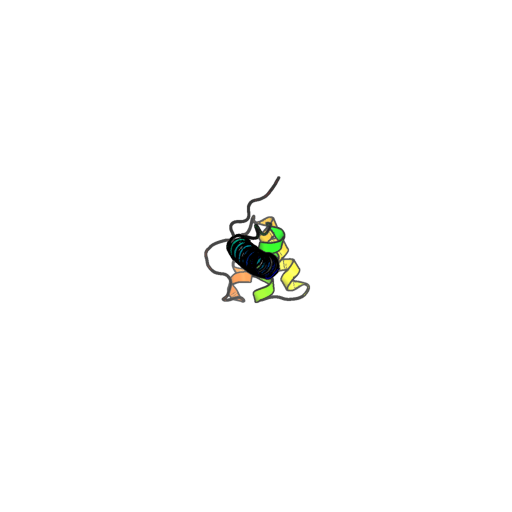.523 6.546 -6.212 1.00 88.81 72 LYS A CA 1
ATOM 563 C C . LYS A 1 72 ? -8.974 6.993 -6.359 1.00 88.81 72 LYS A C 1
ATOM 565 O O . LYS A 1 72 ? -9.585 7.390 -5.373 1.00 88.81 72 LYS A O 1
ATOM 570 N N . ARG A 1 73 ? -9.549 6.918 -7.561 1.00 87.06 73 ARG A N 1
ATOM 571 C CA . ARG A 1 73 ? -10.931 7.373 -7.805 1.00 87.06 73 ARG A CA 1
ATOM 572 C C . ARG A 1 73 ? -11.981 6.611 -7.003 1.00 87.06 73 ARG A C 1
ATOM 574 O O . ARG A 1 73 ? -13.016 7.184 -6.686 1.00 87.06 73 ARG A O 1
ATOM 581 N N . GLU A 1 74 ? -11.729 5.342 -6.709 1.00 83.00 74 GLU A N 1
ATOM 582 C CA . GLU A 1 74 ? -12.712 4.461 -6.069 1.00 83.00 74 GLU A CA 1
ATOM 583 C C . 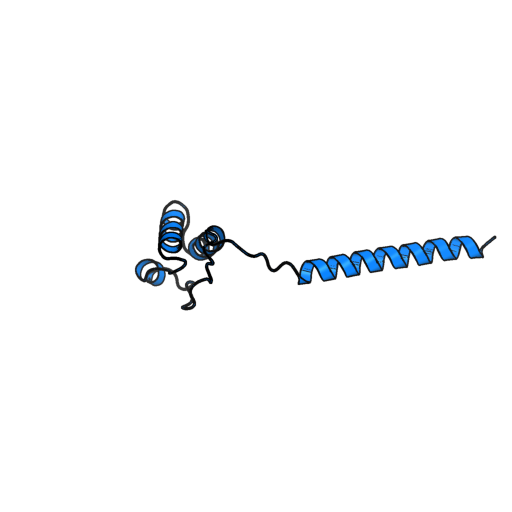GLU A 1 74 ? -12.425 4.236 -4.578 1.00 83.00 74 GLU A C 1
ATOM 585 O O . GLU A 1 74 ? -13.266 3.697 -3.862 1.00 83.00 74 GLU A O 1
ATOM 590 N N . CYS A 1 75 ? -11.260 4.674 -4.095 1.00 83.06 75 CYS A N 1
ATOM 591 C CA . CYS A 1 75 ? -10.776 4.395 -2.751 1.00 83.06 75 CYS A CA 1
ATOM 592 C C . CYS A 1 75 ? -10.351 5.690 -2.033 1.00 83.06 75 CYS A C 1
ATOM 594 O O . CYS A 1 75 ? -9.281 6.230 -2.321 1.00 83.06 75 CYS A O 1
ATOM 596 N N . PRO A 1 76 ? -11.130 6.176 -1.046 1.00 78.38 76 PRO A N 1
ATOM 597 C CA . PRO A 1 76 ? -10.819 7.412 -0.322 1.00 78.38 76 PRO A CA 1
ATOM 598 C C . PRO A 1 76 ? -9.658 7.260 0.676 1.00 78.38 76 PRO A C 1
ATOM 600 O O . PRO A 1 76 ? -9.232 8.243 1.272 1.00 78.38 76 PRO A O 1
ATOM 603 N N . PHE A 1 77 ? -9.167 6.035 0.892 1.00 77.88 77 PHE A N 1
ATOM 604 C CA . PHE A 1 77 ? -8.128 5.721 1.878 1.00 77.88 77 PHE A CA 1
ATOM 605 C C . PHE A 1 77 ? -6.699 5.813 1.330 1.00 77.88 77 PHE A C 1
ATOM 607 O O . PHE A 1 77 ? -5.747 5.658 2.097 1.00 77.88 77 PHE A O 1
ATOM 614 N N . PHE A 1 78 ? -6.531 6.041 0.026 1.00 78.75 78 PHE A N 1
ATOM 615 C CA . PHE A 1 78 ? -5.223 6.335 -0.546 1.00 78.75 78 PHE A CA 1
ATOM 616 C C . PHE A 1 78 ? -4.877 7.801 -0.267 1.00 78.75 78 PHE A C 1
ATOM 618 O O . PHE A 1 78 ? -5.234 8.688 -1.039 1.00 78.75 78 PHE A O 1
ATOM 625 N N . GLU A 1 79 ? -4.202 8.055 0.854 1.00 65.75 79 GLU A N 1
ATOM 626 C CA . GLU A 1 79 ? -3.632 9.374 1.138 1.00 65.75 79 GLU A CA 1
ATOM 627 C C . GLU A 1 79 ? -2.544 9.738 0.108 1.00 65.75 79 GLU A C 1
ATOM 629 O O . GLU A 1 79 ? -1.932 8.876 -0.528 1.00 65.75 79 GLU A O 1
ATOM 634 N N . ASP A 1 80 ? -2.303 11.038 -0.081 1.00 57.12 80 ASP A N 1
ATOM 635 C CA . ASP A 1 80 ? -1.401 11.551 -1.122 1.00 57.12 80 ASP A CA 1
ATOM 636 C C . ASP A 1 80 ? 0.085 11.258 -0.883 1.00 57.12 80 ASP A C 1
ATOM 638 O O . ASP A 1 80 ? 0.894 11.403 -1.803 1.00 57.12 80 ASP A O 1
ATOM 642 N N . ALA A 1 81 ? 0.456 10.814 0.319 1.00 55.16 81 ALA A N 1
ATOM 643 C CA . ALA A 1 81 ? 1.813 10.387 0.606 1.00 55.16 81 ALA A CA 1
ATOM 644 C C . ALA A 1 81 ? 2.017 8.942 0.114 1.00 55.16 81 ALA A C 1
ATOM 646 O O . ALA A 1 81 ? 1.384 8.025 0.644 1.00 55.16 81 ALA A O 1
ATOM 647 N N . PRO A 1 82 ? 2.893 8.700 -0.881 1.00 55.34 82 PRO A N 1
ATOM 648 C CA . PRO A 1 82 ? 3.203 7.341 -1.293 1.00 55.34 82 PRO A CA 1
ATOM 649 C C . PRO A 1 82 ? 3.811 6.574 -0.107 1.00 55.34 82 PRO A C 1
ATOM 651 O O . PRO A 1 82 ? 4.614 7.150 0.639 1.00 55.34 82 PRO A O 1
ATOM 654 N N . PRO A 1 83 ? 3.468 5.287 0.093 1.00 56.62 83 PRO A N 1
ATOM 655 C CA . PRO A 1 83 ? 4.187 4.456 1.044 1.00 56.62 83 PRO A CA 1
ATOM 656 C C . PRO A 1 83 ? 5.680 4.518 0.732 1.00 56.62 83 PRO A C 1
ATOM 658 O O . PRO A 1 83 ? 6.096 4.357 -0.414 1.00 56.62 83 PRO A O 1
ATOM 661 N N . SER A 1 84 ? 6.500 4.749 1.757 1.00 56.34 84 SER A N 1
ATOM 662 C CA . SER A 1 84 ? 7.955 4.689 1.644 1.00 56.34 84 SER A CA 1
ATOM 663 C C . SER A 1 84 ? 8.381 3.239 1.407 1.00 56.34 84 SER A C 1
ATOM 665 O O . SER A 1 84 ? 8.707 2.487 2.328 1.00 56.34 84 SER A O 1
ATOM 667 N N . VAL A 1 85 ? 8.302 2.809 0.154 1.00 55.34 85 VAL A N 1
ATOM 668 C CA . VAL A 1 85 ? 8.700 1.483 -0.297 1.00 55.34 85 VAL A CA 1
ATOM 669 C C . VAL A 1 85 ? 10.193 1.527 -0.614 1.00 55.34 85 VAL A C 1
ATOM 671 O O . VAL A 1 85 ? 10.613 2.044 -1.645 1.00 55.34 85 VAL A O 1
ATOM 674 N N . GLN A 1 86 ? 11.021 1.020 0.299 1.00 54.78 86 GLN A N 1
ATOM 675 C CA . GLN A 1 86 ? 12.430 0.768 0.004 1.00 54.78 86 GLN A CA 1
ATOM 676 C C . GLN A 1 86 ? 12.519 -0.550 -0.766 1.00 54.78 86 GLN A C 1
ATOM 678 O O . GLN A 1 86 ? 12.168 -1.602 -0.235 1.00 54.78 86 GLN A O 1
ATOM 683 N N . GLN A 1 87 ? 12.958 -0.489 -2.023 1.00 48.59 87 GLN A N 1
ATOM 684 C CA . GLN A 1 87 ? 13.295 -1.685 -2.790 1.00 48.59 87 GLN A CA 1
ATOM 685 C C . GLN A 1 87 ? 14.613 -2.239 -2.244 1.00 48.59 87 GLN A C 1
ATOM 687 O O . GLN A 1 87 ? 15.657 -1.598 -2.362 1.00 48.59 87 GLN A O 1
ATOM 692 N N . ILE A 1 88 ? 14.550 -3.399 -1.593 1.00 50.69 88 ILE A N 1
ATOM 693 C CA . ILE A 1 88 ? 15.743 -4.155 -1.215 1.00 50.69 88 ILE A CA 1
ATOM 694 C C . ILE A 1 88 ? 16.138 -4.942 -2.469 1.00 50.69 88 ILE A C 1
ATOM 696 O O . ILE A 1 88 ? 15.426 -5.868 -2.853 1.00 50.69 88 ILE A O 1
ATOM 700 N N . PHE A 1 89 ? 17.194 -4.485 -3.147 1.00 43.16 89 PHE A N 1
ATOM 701 C CA . PHE A 1 89 ? 17.814 -5.174 -4.284 1.00 43.16 89 PHE A CA 1
ATOM 702 C C . PHE A 1 89 ? 18.719 -6.312 -3.812 1.00 43.16 89 PHE A C 1
ATOM 704 O O . PHE A 1 89 ? 19.394 -6.127 -2.771 1.00 43.16 89 PHE A O 1
#

Organism: NCBI:txid1265417

pLDDT: mean 74.49, std 17.19, range [43.16, 97.12]

Foldseek 3Di:
DPPVVVVVVVVVVVVVVVVVVVVVVVVVPPPPPDAQQRLQLVQLVQQDDDPSSVVSSVVCSVVQQDGDVVSCVRDVSPDPDGPNHDDDD